Protein AF-A0A845R497-F1 (afdb_monomer)

Radius of gyration: 20.35 Å; Cα contacts (8 Å, |Δi|>4): 128; chains: 1; bounding box: 43×46×55 Å

Nearest PDB structures (foldseek):
  6ch3-assembly1_A  TM=3.093E-01  e=3.309E+00  Salmonella enterica subsp. enterica serovar Typhimurium str. LT2
  3myd-assembly1_A  TM=3.177E-01  e=3.105E+00  Helicobacter pylori
  1n3t-assembly1_L  TM=3.217E-01  e=7.104E+00  Escherichia coli

Structure (mmCIF, N/CA/C/O backbone):
data_AF-A0A845R497-F1
#
_entry.id   AF-A0A845R497-F1
#
loop_
_atom_site.group_PDB
_atom_site.id
_atom_site.type_symbol
_atom_site.label_atom_id
_atom_site.label_alt_id
_atom_site.label_comp_id
_atom_site.label_asym_id
_atom_site.label_entity_id
_atom_site.label_seq_id
_atom_site.pdbx_PDB_ins_code
_atom_site.Cartn_x
_atom_site.Cartn_y
_atom_site.Cartn_z
_atom_site.occupancy
_atom_site.B_iso_or_equiv
_atom_site.auth_seq_id
_atom_site.auth_comp_id
_atom_site.auth_asym_id
_atom_site.auth_atom_id
_atom_site.pdbx_PDB_model_num
ATOM 1 N N . MET A 1 1 ? -3.148 5.591 -11.019 1.00 68.44 1 MET A N 1
ATOM 2 C CA . MET A 1 1 ? -1.847 5.964 -11.612 1.00 68.44 1 MET A CA 1
ATOM 3 C C . MET A 1 1 ? -0.759 5.597 -10.622 1.00 68.44 1 MET A C 1
ATOM 5 O O . MET A 1 1 ? -0.835 5.991 -9.462 1.00 68.44 1 MET A O 1
ATOM 9 N N . PHE A 1 2 ? 0.192 4.797 -11.079 1.00 81.44 2 PHE A N 1
ATOM 10 C CA . PHE A 1 2 ? 1.301 4.230 -10.329 1.00 81.44 2 PHE A CA 1
ATOM 11 C C . PHE A 1 2 ? 2.575 5.001 -10.678 1.00 81.44 2 PHE A C 1
ATOM 13 O O . PHE A 1 2 ? 2.890 5.220 -11.844 1.00 81.44 2 PHE A O 1
ATOM 20 N N . LYS A 1 3 ? 3.297 5.431 -9.658 1.00 85.19 3 LYS A N 1
ATOM 21 C CA . LYS A 1 3 ? 4.618 6.046 -9.689 1.00 85.19 3 LYS A CA 1
ATOM 22 C C . LYS A 1 3 ? 5.659 4.956 -9.449 1.00 85.19 3 LYS A C 1
ATOM 24 O O . LYS A 1 3 ? 5.709 4.333 -8.401 1.00 85.19 3 LYS A O 1
ATOM 29 N N . ILE A 1 4 ? 6.520 4.740 -10.421 1.00 86.25 4 ILE A N 1
ATOM 30 C CA . ILE A 1 4 ? 7.59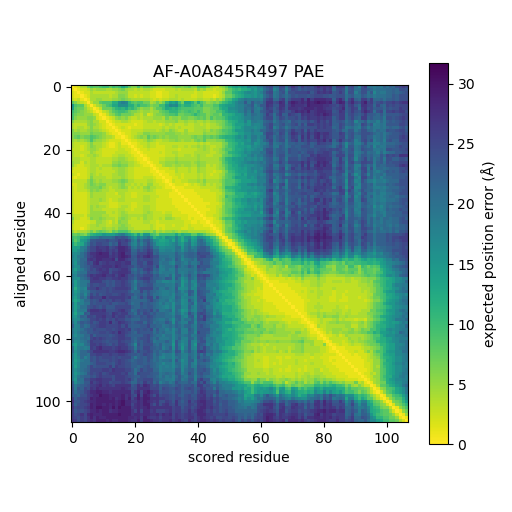3 3.758 -10.369 1.00 86.25 4 ILE A CA 1
ATOM 31 C C . ILE A 1 4 ? 8.892 4.497 -10.077 1.00 86.25 4 ILE A C 1
ATOM 33 O O . ILE A 1 4 ? 9.242 5.460 -10.752 1.00 86.25 4 ILE A O 1
ATOM 37 N N . MET A 1 5 ? 9.617 4.058 -9.068 1.00 80.00 5 MET A N 1
ATOM 38 C CA . MET A 1 5 ? 10.901 4.588 -8.633 1.00 80.00 5 MET A CA 1
ATOM 39 C C . MET A 1 5 ? 11.887 3.424 -8.580 1.00 80.00 5 MET A C 1
ATOM 41 O O . MET A 1 5 ? 11.494 2.292 -8.313 1.00 80.00 5 MET A O 1
ATOM 45 N N . GLY A 1 6 ? 13.173 3.636 -8.843 1.00 68.31 6 GLY A N 1
ATOM 46 C CA . GLY A 1 6 ? 14.112 2.524 -8.705 1.00 68.31 6 GLY A CA 1
ATOM 47 C C . GLY A 1 6 ? 15.487 2.729 -9.313 1.00 68.31 6 GLY A C 1
ATOM 48 O O . GLY A 1 6 ? 15.955 3.849 -9.495 1.00 68.31 6 GLY A O 1
ATOM 49 N N . LYS A 1 7 ? 16.121 1.587 -9.610 1.00 64.75 7 LYS A N 1
ATOM 50 C CA . LYS A 1 7 ? 17.554 1.398 -9.899 1.00 64.75 7 LYS A CA 1
ATOM 51 C C . LYS A 1 7 ? 18.098 2.207 -11.084 1.00 64.75 7 LYS A C 1
ATOM 53 O O . LYS A 1 7 ? 19.308 2.391 -11.183 1.00 64.75 7 LYS A O 1
ATOM 58 N N . GLN A 1 8 ? 17.234 2.688 -11.978 1.00 68.25 8 GLN A N 1
ATOM 59 C CA . GLN A 1 8 ? 17.629 3.380 -13.202 1.00 68.25 8 GLN A CA 1
ATOM 60 C C . GLN A 1 8 ? 17.198 4.851 -13.188 1.00 68.25 8 GLN A C 1
ATOM 62 O O . GLN A 1 8 ? 16.036 5.171 -12.965 1.00 68.25 8 GLN A O 1
ATOM 67 N N . ARG A 1 9 ? 18.151 5.749 -13.470 1.00 65.62 9 ARG A N 1
ATOM 68 C CA . ARG A 1 9 ? 17.968 7.212 -13.439 1.00 65.62 9 ARG A CA 1
ATOM 69 C C . ARG A 1 9 ? 17.273 7.778 -14.688 1.00 65.62 9 ARG A C 1
ATOM 71 O O . ARG A 1 9 ? 16.552 8.764 -14.582 1.00 65.62 9 ARG A O 1
ATOM 78 N N . PHE A 1 10 ? 17.460 7.159 -15.853 1.00 71.12 10 PHE A N 1
ATOM 79 C CA . PHE A 1 10 ? 16.860 7.573 -17.128 1.00 71.12 10 PHE A CA 1
ATOM 80 C C . PHE A 1 10 ? 16.640 6.351 -18.027 1.00 71.12 10 PHE A C 1
ATOM 82 O O . PHE A 1 10 ? 17.462 5.439 -18.012 1.00 71.12 10 PHE A O 1
ATOM 89 N N . GLY A 1 11 ? 15.556 6.326 -18.807 1.00 80.81 11 GLY A N 1
ATOM 90 C CA . GLY A 1 11 ? 15.291 5.291 -19.819 1.00 80.81 11 GLY A CA 1
ATOM 91 C C . GLY A 1 11 ? 13.868 4.737 -19.764 1.00 80.81 11 GLY A C 1
ATOM 92 O O . GLY A 1 11 ? 13.104 5.075 -18.867 1.00 80.81 11 GLY A O 1
ATOM 93 N N . ALA A 1 12 ? 13.508 3.877 -20.714 1.00 84.50 12 ALA A N 1
ATOM 94 C CA . ALA A 1 12 ? 12.172 3.291 -20.806 1.00 84.50 12 ALA A CA 1
ATOM 95 C C . ALA A 1 12 ? 12.203 1.773 -20.596 1.00 84.50 12 ALA A C 1
ATOM 97 O O . ALA A 1 12 ? 13.152 1.103 -21.002 1.00 84.50 12 ALA A O 1
ATOM 98 N N . VAL A 1 13 ? 11.158 1.239 -19.964 1.00 85.00 13 VAL A N 1
ATOM 99 C CA . VAL A 1 13 ? 10.930 -0.201 -19.819 1.00 85.00 13 VAL A CA 1
ATOM 100 C C . VAL A 1 13 ? 9.873 -0.624 -20.818 1.00 85.00 13 VAL A C 1
ATOM 102 O O . VAL A 1 13 ? 8.835 0.028 -20.960 1.00 85.00 13 VAL A O 1
ATOM 105 N N . TYR A 1 14 ? 10.148 -1.735 -21.492 1.00 86.12 14 TYR A N 1
ATOM 106 C CA . TYR A 1 14 ? 9.274 -2.315 -22.494 1.00 86.12 14 TYR A CA 1
ATOM 107 C C . TYR A 1 14 ? 8.817 -3.700 -22.057 1.00 86.12 14 TYR A C 1
ATOM 109 O O . TYR A 1 14 ? 9.595 -4.474 -21.500 1.00 86.12 14 TYR A O 1
ATOM 117 N N . ARG A 1 15 ? 7.562 -4.022 -22.362 1.00 81.81 15 ARG A N 1
ATOM 118 C CA . ARG A 1 15 ? 6.983 -5.353 -22.188 1.00 81.81 15 ARG A CA 1
ATOM 119 C C . ARG A 1 15 ? 6.185 -5.696 -23.437 1.00 81.81 15 ARG A C 1
ATOM 121 O O . ARG A 1 15 ? 5.374 -4.896 -23.893 1.00 81.81 15 ARG A O 1
ATOM 128 N N . GLY A 1 16 ? 6.481 -6.846 -24.045 1.00 79.75 16 GLY A N 1
ATOM 129 C CA . GLY A 1 16 ? 5.834 -7.270 -25.294 1.00 79.75 16 GLY A CA 1
ATOM 130 C C . GLY A 1 16 ? 5.971 -6.266 -26.449 1.00 79.75 16 GLY A C 1
ATOM 1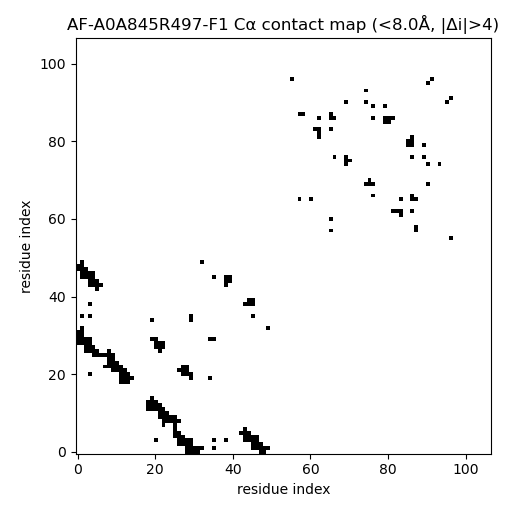31 O O . GLY A 1 16 ? 5.058 -6.137 -27.254 1.00 79.75 16 GLY A O 1
ATOM 132 N N . GLY A 1 17 ? 7.065 -5.497 -26.502 1.00 84.44 17 GLY A N 1
ATOM 133 C CA . GLY A 1 17 ? 7.292 -4.467 -27.528 1.00 84.44 17 GLY A CA 1
ATOM 134 C C . GLY A 1 17 ? 6.604 -3.118 -27.274 1.00 84.44 17 GLY A C 1
ATOM 135 O O . GLY A 1 17 ? 6.867 -2.163 -28.001 1.00 84.44 17 GLY A O 1
ATOM 136 N N . LYS A 1 18 ? 5.784 -2.987 -26.223 1.00 84.19 18 LYS A N 1
ATOM 137 C CA . LYS A 1 18 ? 5.157 -1.718 -25.822 1.00 84.19 18 LYS A CA 1
ATOM 138 C C . LYS A 1 18 ? 5.948 -1.057 -24.695 1.00 84.19 18 LYS A C 1
ATOM 140 O O . LYS A 1 18 ? 6.376 -1.730 -23.760 1.00 84.19 18 LYS A O 1
ATOM 145 N N . CYS A 1 19 ? 6.132 0.263 -24.775 1.00 85.69 19 CYS A N 1
ATOM 146 C CA . CYS A 1 19 ? 6.682 1.053 -23.673 1.00 85.69 19 CYS A CA 1
ATOM 147 C C . CYS A 1 19 ? 5.657 1.097 -22.537 1.00 85.69 19 CYS A C 1
ATOM 149 O O . CYS A 1 19 ? 4.561 1.626 -22.727 1.00 85.69 19 CYS A O 1
ATOM 151 N N . ILE A 1 20 ? 6.010 0.527 -21.387 1.00 86.31 20 ILE A N 1
ATOM 152 C CA . ILE A 1 20 ? 5.125 0.461 -20.218 1.00 86.31 20 ILE A CA 1
ATOM 153 C C . ILE A 1 20 ? 5.404 1.588 -19.228 1.00 86.31 20 ILE A C 1
ATOM 155 O O . ILE A 1 20 ? 4.482 2.091 -18.596 1.00 86.31 20 ILE A O 1
ATOM 159 N N . VAL A 1 21 ? 6.668 2.011 -19.109 1.00 85.56 21 VAL A N 1
ATOM 160 C CA . VAL A 1 21 ? 7.101 3.084 -18.206 1.00 85.56 21 VAL A CA 1
ATOM 161 C C . VAL A 1 21 ? 8.292 3.813 -18.793 1.00 85.56 21 VAL A C 1
ATOM 163 O O . VAL A 1 21 ? 9.252 3.193 -19.243 1.00 85.56 21 VAL A O 1
ATOM 166 N N . ASN A 1 22 ? 8.262 5.141 -18.719 1.00 86.25 22 ASN A N 1
ATOM 167 C CA . ASN A 1 22 ? 9.396 5.988 -19.059 1.00 86.25 22 ASN A CA 1
ATOM 168 C C . ASN A 1 22 ? 9.911 6.703 -17.805 1.00 86.25 22 ASN A C 1
ATOM 170 O O . ASN A 1 22 ? 9.171 7.463 -17.180 1.00 86.25 22 ASN A O 1
ATOM 174 N N . PHE A 1 23 ? 11.169 6.460 -17.441 1.00 86.50 23 PHE A N 1
ATOM 175 C CA . PHE A 1 23 ? 11.828 7.072 -16.295 1.00 86.50 23 PHE A CA 1
ATOM 176 C C . PHE A 1 23 ? 12.439 8.424 -16.662 1.00 86.50 23 PHE A C 1
ATOM 178 O O . PHE A 1 23 ? 13.326 8.527 -17.515 1.00 86.50 23 PHE A O 1
ATOM 185 N N . ARG A 1 24 ? 12.025 9.457 -15.930 1.00 79.19 24 ARG A N 1
ATOM 186 C CA . ARG A 1 24 ? 12.611 10.799 -15.931 1.00 79.19 24 ARG A CA 1
ATOM 187 C C . ARG A 1 24 ? 13.121 11.107 -14.525 1.00 79.19 24 ARG A C 1
ATOM 189 O O . ARG A 1 24 ? 12.342 11.107 -13.578 1.00 79.19 24 ARG A O 1
ATOM 196 N N . ASN A 1 25 ? 14.425 11.357 -14.377 1.00 81.69 25 ASN A N 1
ATOM 197 C CA . ASN A 1 25 ? 15.071 11.600 -13.076 1.00 81.69 25 ASN A CA 1
ATOM 198 C C . ASN A 1 25 ? 14.829 10.482 -12.039 1.00 81.69 25 ASN A C 1
ATOM 200 O O . ASN A 1 25 ? 14.636 10.746 -10.856 1.00 81.69 25 ASN A O 1
ATOM 204 N N . GLY A 1 26 ? 14.829 9.224 -12.478 1.00 80.25 26 GLY A N 1
ATOM 205 C CA . GLY A 1 26 ? 14.621 8.056 -11.618 1.00 80.25 26 GLY A CA 1
ATOM 206 C C . GLY A 1 26 ? 13.164 7.791 -11.241 1.00 80.25 26 GLY A C 1
ATOM 207 O O . GLY A 1 26 ? 12.906 6.899 -10.435 1.00 80.25 26 GLY A O 1
ATOM 208 N N . VAL A 1 27 ? 12.218 8.536 -11.823 1.00 82.12 27 VAL A N 1
ATOM 209 C CA . VAL A 1 27 ? 10.780 8.374 -11.590 1.00 82.12 27 VAL A CA 1
ATOM 210 C C . VAL A 1 27 ? 10.066 8.155 -12.917 1.00 82.12 27 VAL A C 1
ATOM 212 O O . VAL A 1 27 ? 10.201 8.942 -13.851 1.00 82.12 27 VAL A O 1
ATOM 215 N N . GLY A 1 28 ? 9.308 7.073 -13.008 1.00 84.75 28 GLY A N 1
ATOM 216 C CA . GLY A 1 28 ? 8.412 6.772 -14.112 1.00 84.75 28 GLY A CA 1
ATOM 217 C C . GLY A 1 28 ? 6.974 6.673 -13.628 1.00 84.75 28 GLY A C 1
ATOM 218 O O . GLY A 1 28 ? 6.721 6.579 -12.430 1.00 84.75 28 GLY A O 1
ATOM 219 N N . TYR A 1 29 ? 6.023 6.706 -14.552 1.00 84.19 29 TYR A N 1
ATOM 220 C CA . TYR A 1 29 ? 4.608 6.562 -14.226 1.00 84.19 29 TYR A CA 1
ATOM 221 C C . TYR A 1 29 ? 3.947 5.581 -15.188 1.00 84.19 29 TYR A C 1
ATOM 223 O O . TYR A 1 29 ? 4.288 5.564 -16.369 1.00 84.19 29 TYR A O 1
ATOM 231 N N . THR A 1 30 ? 3.007 4.790 -14.677 1.00 83.00 30 THR A N 1
ATOM 232 C CA . THR A 1 30 ? 2.108 3.940 -15.467 1.00 83.00 30 THR A CA 1
ATOM 233 C C . THR A 1 30 ? 0.687 4.039 -14.928 1.00 83.00 30 THR A C 1
ATOM 235 O O . THR A 1 30 ? 0.458 4.246 -13.738 1.00 83.00 30 THR A O 1
ATOM 238 N N . ASP A 1 31 ? -0.293 3.928 -15.806 1.00 80.00 31 ASP A N 1
ATOM 239 C CA . ASP A 1 31 ? -1.712 3.801 -15.479 1.00 80.00 31 ASP A CA 1
ATOM 240 C C . ASP A 1 31 ? -2.164 2.335 -15.355 1.00 80.00 31 ASP A C 1
ATOM 242 O O . ASP A 1 31 ? -3.205 2.085 -14.749 1.00 80.00 31 ASP A O 1
ATOM 246 N N . ASN A 1 32 ? -1.358 1.371 -15.818 1.00 81.00 32 ASN A N 1
ATOM 247 C CA . ASN A 1 32 ? -1.699 -0.052 -15.820 1.00 81.00 32 ASN A CA 1
ATOM 248 C C . ASN A 1 32 ? -1.198 -0.770 -14.558 1.00 81.00 32 ASN A C 1
ATOM 250 O O . ASN A 1 32 ? -0.000 -0.796 -14.272 1.00 81.00 32 ASN A O 1
ATOM 254 N N . ALA A 1 33 ? -2.124 -1.396 -13.824 1.00 79.62 33 ALA A N 1
ATOM 255 C CA . ALA A 1 33 ? -1.826 -2.141 -12.596 1.00 79.62 33 ALA A CA 1
ATOM 256 C C . ALA A 1 33 ? -0.951 -3.379 -12.850 1.00 79.62 33 ALA A C 1
ATOM 258 O O . ALA A 1 33 ? -0.037 -3.655 -12.079 1.00 79.62 33 ALA A O 1
ATOM 259 N N . ASP A 1 34 ? -1.180 -4.073 -13.965 1.00 83.44 34 ASP A N 1
ATOM 260 C CA . ASP A 1 34 ? -0.399 -5.248 -14.371 1.00 83.44 34 ASP A CA 1
ATOM 261 C C . ASP A 1 34 ? 1.072 -4.883 -14.665 1.00 83.44 34 ASP A C 1
ATOM 263 O O . ASP A 1 34 ? 2.002 -5.570 -14.239 1.00 83.44 34 ASP A O 1
ATOM 267 N N . ASP A 1 35 ? 1.309 -3.733 -15.305 1.00 84.75 35 ASP A N 1
ATOM 268 C CA . ASP A 1 35 ? 2.663 -3.224 -15.552 1.00 84.75 35 ASP A CA 1
ATOM 269 C C . ASP A 1 35 ? 3.353 -2.773 -14.259 1.00 84.75 35 ASP A C 1
ATOM 271 O O . ASP A 1 35 ? 4.550 -3.003 -14.072 1.00 84.75 35 ASP A O 1
ATOM 275 N N . ALA A 1 36 ? 2.602 -2.162 -13.341 1.00 83.12 36 ALA A N 1
ATOM 276 C CA . ALA A 1 36 ? 3.082 -1.823 -12.008 1.00 83.12 36 ALA A CA 1
ATOM 277 C C . ALA A 1 36 ? 3.506 -3.076 -11.216 1.00 83.12 36 ALA A C 1
ATOM 279 O O . ALA A 1 36 ? 4.587 -3.095 -10.625 1.00 83.12 36 ALA A O 1
ATOM 280 N N . GLU A 1 37 ? 2.712 -4.147 -11.241 1.00 83.19 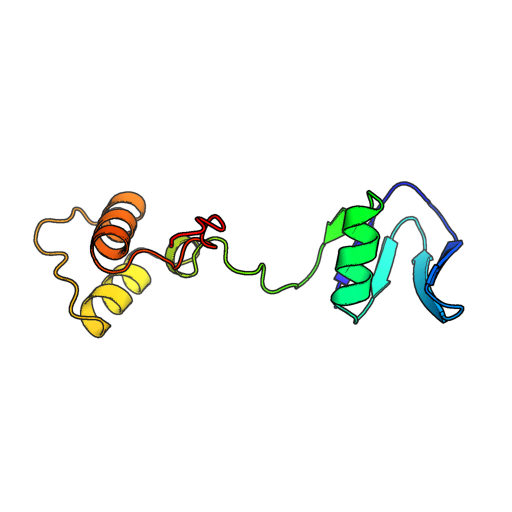37 GLU A N 1
ATOM 281 C CA . GLU A 1 37 ? 3.054 -5.413 -10.587 1.00 83.19 37 GLU A CA 1
ATOM 282 C C . GLU A 1 37 ? 4.285 -6.079 -11.211 1.00 83.19 37 GLU A C 1
ATOM 284 O O . GLU A 1 37 ? 5.173 -6.548 -10.493 1.00 83.19 37 GLU A O 1
ATOM 289 N N . TYR A 1 38 ? 4.375 -6.076 -12.543 1.00 85.31 38 TYR A N 1
ATOM 290 C CA . TYR A 1 38 ? 5.546 -6.561 -13.268 1.00 85.31 38 TYR A CA 1
ATOM 291 C C . TYR A 1 38 ? 6.817 -5.823 -12.827 1.00 85.31 38 TYR A C 1
ATOM 293 O O . TYR A 1 38 ? 7.818 -6.450 -12.482 1.00 85.31 38 TYR A O 1
ATOM 301 N N . LEU A 1 39 ? 6.768 -4.491 -12.761 1.00 85.50 39 LEU A N 1
ATOM 302 C CA . LEU A 1 39 ? 7.899 -3.669 -12.328 1.00 85.50 39 LEU A CA 1
ATOM 303 C C . LEU A 1 39 ? 8.261 -3.920 -10.861 1.00 85.50 39 LEU A C 1
ATOM 305 O O . LEU A 1 39 ? 9.444 -4.016 -10.534 1.00 85.50 39 LEU A O 1
ATOM 309 N N . LYS A 1 40 ? 7.268 -4.121 -9.991 1.00 83.69 40 LYS A N 1
ATOM 310 C CA . LYS A 1 40 ? 7.497 -4.532 -8.601 1.00 83.69 40 LYS A CA 1
ATOM 311 C C . LYS A 1 40 ? 8.241 -5.872 -8.523 1.00 83.69 40 LYS A C 1
ATOM 313 O O . LYS A 1 40 ? 9.234 -5.969 -7.807 1.00 83.69 40 LYS A O 1
ATOM 318 N N . LYS A 1 41 ? 7.824 -6.880 -9.304 1.00 83.31 41 LYS A N 1
ATOM 319 C CA . LYS A 1 41 ? 8.495 -8.197 -9.394 1.00 83.31 41 LYS A CA 1
ATOM 320 C C . LYS A 1 41 ? 9.919 -8.097 -9.954 1.00 83.31 41 LYS A C 1
ATOM 322 O O . LYS A 1 41 ? 10.783 -8.872 -9.565 1.00 83.31 41 LYS A O 1
ATOM 327 N N . GLN A 1 42 ? 10.180 -7.124 -10.825 1.00 82.06 42 GLN A N 1
ATOM 328 C CA . GLN A 1 42 ? 11.519 -6.826 -11.353 1.00 82.06 42 GLN A CA 1
ATOM 329 C C . GLN A 1 42 ? 12.421 -6.060 -10.360 1.00 82.06 42 GLN A C 1
ATOM 331 O O . GLN A 1 42 ? 13.586 -5.806 -10.665 1.00 82.06 42 GLN A O 1
ATOM 336 N N . GLY A 1 43 ? 11.916 -5.696 -9.176 1.00 80.19 43 GLY A N 1
ATOM 337 C CA . GLY A 1 43 ? 12.681 -5.002 -8.135 1.00 80.19 43 GLY A CA 1
ATOM 338 C C . GLY A 1 43 ? 12.618 -3.474 -8.203 1.00 80.19 43 GLY A C 1
ATOM 339 O O . GLY A 1 43 ? 13.459 -2.803 -7.604 1.00 80.19 43 GLY A O 1
ATOM 340 N N . TYR A 1 44 ? 11.649 -2.904 -8.925 1.00 84.94 44 TYR A N 1
ATOM 341 C CA . TYR A 1 44 ? 11.351 -1.473 -8.860 1.00 84.94 44 TYR A CA 1
ATOM 342 C C . TYR A 1 44 ? 10.406 -1.166 -7.693 1.00 84.94 44 TYR A C 1
ATOM 344 O O . TYR A 1 44 ? 9.508 -1.939 -7.362 1.00 84.94 44 TYR A O 1
ATOM 352 N N . THR A 1 45 ? 10.577 0.004 -7.090 1.00 82.69 45 THR A N 1
ATOM 353 C CA . THR A 1 45 ? 9.668 0.543 -6.080 1.00 82.69 45 THR A CA 1
ATOM 354 C C . THR A 1 45 ? 8.446 1.123 -6.776 1.00 82.69 45 THR A C 1
ATOM 356 O O . THR A 1 45 ? 8.571 2.001 -7.622 1.00 82.69 45 THR A O 1
ATOM 359 N N . VAL A 1 46 ? 7.252 0.669 -6.416 1.00 84.69 46 VAL A N 1
ATOM 360 C CA . VAL A 1 46 ? 6.000 1.196 -6.968 1.00 84.69 46 VAL A CA 1
ATOM 361 C C . VAL A 1 46 ? 5.227 1.907 -5.868 1.00 84.69 46 VAL A C 1
ATOM 363 O O . VAL A 1 46 ? 4.739 1.274 -4.940 1.00 84.69 46 VAL A O 1
ATOM 366 N N . GLU A 1 47 ? 5.139 3.227 -5.973 1.00 72.19 47 GLU A N 1
ATOM 367 C CA . GLU A 1 47 ? 4.315 4.102 -5.145 1.00 72.19 47 GLU A CA 1
ATOM 368 C C . GLU A 1 47 ? 3.074 4.547 -5.925 1.00 72.19 47 GLU A C 1
ATOM 370 O O . GLU A 1 47 ? 3.119 4.690 -7.133 1.00 72.19 47 GLU A O 1
ATOM 375 N N . GLY A 1 48 ? 1.946 4.827 -5.285 1.00 61.69 48 GLY A N 1
ATOM 376 C CA . GLY A 1 48 ? 0.729 5.256 -5.987 1.00 61.69 48 GLY A CA 1
ATOM 377 C C . GLY A 1 48 ? -0.308 4.147 -6.124 1.00 61.69 48 GLY A C 1
ATOM 378 O O . GLY A 1 48 ? -0.010 2.960 -6.021 1.00 61.69 48 GLY A O 1
ATOM 379 N N . LYS A 1 49 ? -1.565 4.579 -6.257 1.00 48.62 49 LYS A N 1
ATOM 380 C CA . LYS A 1 49 ? -2.753 3.804 -5.895 1.00 48.62 49 LYS A CA 1
ATOM 381 C C . LYS A 1 49 ? -2.944 2.574 -6.792 1.00 48.62 49 LYS A C 1
ATOM 383 O O . LYS A 1 49 ? -3.689 2.632 -7.766 1.00 48.62 49 LYS A O 1
ATOM 388 N N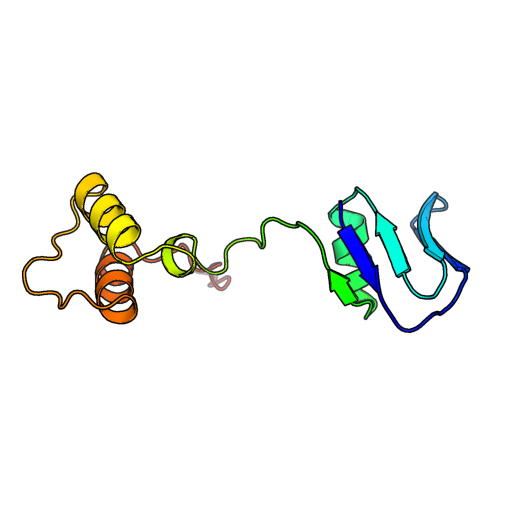 . ALA A 1 50 ? -2.357 1.452 -6.391 1.00 44.97 50 ALA A N 1
ATOM 389 C CA . ALA A 1 50 ? -3.201 0.301 -6.123 1.00 44.97 50 ALA A CA 1
ATOM 390 C C . ALA A 1 50 ? -4.085 0.737 -4.941 1.00 44.97 50 ALA A C 1
ATOM 392 O O . ALA A 1 50 ? -3.529 1.255 -3.966 1.00 44.97 50 ALA A O 1
ATOM 393 N N . PRO A 1 51 ? -5.422 0.575 -4.937 1.00 43.75 51 PRO A N 1
ATOM 394 C CA . PRO A 1 51 ? -5.986 0.130 -3.673 1.00 43.75 51 PRO A CA 1
ATOM 395 C C . PRO A 1 51 ? -5.132 -1.090 -3.344 1.00 43.75 51 PRO A C 1
ATOM 397 O O . PRO A 1 51 ? -5.077 -2.026 -4.141 1.00 43.75 51 PRO A O 1
ATOM 400 N N . ALA A 1 52 ? -4.286 -0.980 -2.321 1.00 43.12 52 ALA A N 1
ATOM 401 C CA . ALA A 1 52 ? -3.628 -2.159 -1.812 1.00 43.12 52 ALA A CA 1
ATOM 402 C C . ALA A 1 52 ? -4.757 -3.177 -1.674 1.00 43.12 52 ALA A C 1
ATOM 404 O O . ALA A 1 52 ? -5.731 -2.875 -0.986 1.00 43.12 52 ALA A O 1
ATOM 405 N N . ALA A 1 53 ? -4.690 -4.275 -2.433 1.00 48.78 53 ALA A N 1
ATOM 406 C CA . ALA A 1 53 ? -5.505 -5.426 -2.112 1.00 48.78 53 ALA A CA 1
ATOM 407 C C . ALA A 1 53 ? -5.275 -5.645 -0.613 1.00 48.78 53 ALA A C 1
ATOM 409 O O . ALA A 1 53 ? -4.134 -5.652 -0.141 1.00 48.78 53 ALA A O 1
ATOM 410 N N . ASP A 1 54 ? -6.382 -5.557 0.097 1.00 49.78 54 ASP A N 1
ATOM 411 C CA . ASP A 1 54 ? -6.556 -5.040 1.439 1.00 49.78 54 ASP A CA 1
ATOM 412 C C . ASP A 1 54 ? -5.487 -5.471 2.455 1.00 49.78 54 ASP A C 1
ATOM 414 O O . ASP A 1 54 ? -5.418 -6.645 2.816 1.00 49.78 54 ASP A O 1
ATOM 418 N N . PRO A 1 55 ? -4.736 -4.544 3.081 1.00 54.53 55 PRO A N 1
ATOM 419 C CA . PRO A 1 55 ? -4.305 -4.752 4.447 1.00 54.53 55 PRO A CA 1
ATOM 420 C C . PRO A 1 55 ? -5.479 -4.351 5.345 1.00 54.53 55 PRO A C 1
ATOM 422 O O . PRO A 1 55 ? -5.423 -3.320 5.999 1.00 54.53 55 PRO A O 1
ATOM 425 N N . ASP A 1 56 ? -6.544 -5.155 5.325 1.00 58.28 56 ASP A N 1
ATOM 426 C CA . ASP A 1 56 ? -7.706 -5.071 6.212 1.00 58.28 56 ASP A CA 1
ATOM 427 C C . ASP A 1 56 ? -8.455 -3.713 6.159 1.00 58.28 56 ASP A C 1
ATOM 429 O O . ASP A 1 56 ? -7.997 -2.720 6.732 1.00 58.28 56 ASP A O 1
ATOM 433 N N . PRO A 1 57 ? -9.642 -3.630 5.524 1.00 62.31 57 PRO A N 1
ATOM 434 C CA . PRO A 1 57 ? -10.388 -2.370 5.399 1.00 62.31 57 PRO A CA 1
ATOM 435 C C . PRO A 1 57 ? -10.693 -1.744 6.771 1.00 62.31 57 PRO A C 1
ATOM 437 O O . PRO A 1 57 ? -10.761 -0.523 6.912 1.00 62.31 57 PRO A O 1
ATOM 440 N N . LEU A 1 58 ? -10.763 -2.585 7.804 1.00 66.44 58 LEU A N 1
ATOM 441 C CA . LEU A 1 58 ? -10.943 -2.221 9.203 1.00 66.44 58 LEU A CA 1
ATOM 442 C C . LEU A 1 58 ? -9.665 -1.622 9.833 1.00 66.44 58 LEU A C 1
ATOM 444 O O . LEU A 1 58 ? -9.743 -0.721 10.668 1.00 66.44 58 LEU A O 1
ATOM 448 N N . ALA A 1 59 ? -8.460 -2.026 9.420 1.00 66.62 59 ALA A N 1
ATOM 449 C CA . ALA A 1 59 ? -7.205 -1.512 9.980 1.00 66.62 59 ALA A CA 1
ATOM 450 C C . ALA A 1 59 ? -6.941 -0.042 9.625 1.00 66.62 59 ALA A C 1
ATOM 452 O O . ALA A 1 59 ? -6.266 0.664 10.385 1.00 66.62 59 ALA A O 1
ATOM 453 N N . GLY A 1 60 ? -7.510 0.449 8.523 1.00 67.06 60 GLY A N 1
ATOM 454 C CA . GLY A 1 60 ? -7.491 1.867 8.154 1.00 67.06 60 GLY A CA 1
ATOM 455 C C . GLY A 1 60 ? -8.474 2.731 8.952 1.00 67.06 60 GLY A C 1
ATOM 456 O O . GLY A 1 60 ? -8.212 3.915 9.157 1.00 67.06 60 GLY A O 1
ATOM 457 N N . MET A 1 61 ? -9.557 2.139 9.460 1.00 73.44 61 MET A N 1
ATOM 458 C CA . MET A 1 61 ? -10.669 2.857 10.087 1.00 73.44 61 MET A CA 1
ATOM 459 C C . MET A 1 61 ? -10.327 3.427 11.472 1.00 73.44 61 MET A C 1
ATOM 461 O O . MET A 1 61 ? -9.432 2.959 12.191 1.00 73.44 61 MET A O 1
ATOM 465 N N . THR A 1 62 ? -11.046 4.480 11.856 1.00 80.69 62 THR A N 1
ATOM 466 C CA . THR A 1 62 ? -11.034 5.030 13.219 1.00 80.69 62 THR A CA 1
ATOM 467 C C . THR A 1 62 ? -11.905 4.194 14.167 1.00 80.69 62 THR A C 1
ATOM 469 O O . THR A 1 62 ? -12.762 3.436 13.725 1.00 80.69 62 THR A O 1
ATOM 472 N N . ASN A 1 63 ? -11.746 4.338 15.492 1.00 83.50 63 ASN A N 1
ATOM 473 C CA . ASN A 1 63 ? -12.554 3.579 16.467 1.00 83.50 63 ASN A CA 1
ATOM 474 C C . ASN A 1 63 ? -14.065 3.747 16.235 1.00 83.50 63 ASN A C 1
ATOM 476 O O . ASN A 1 63 ? -14.815 2.791 16.383 1.00 83.50 63 ASN A O 1
ATOM 480 N N . LYS A 1 64 ? -14.506 4.956 15.860 1.00 82.75 64 LYS A N 1
ATOM 481 C CA . LYS A 1 64 ? -15.915 5.243 15.556 1.00 82.75 64 LYS A CA 1
ATOM 482 C C . LYS A 1 64 ? -16.409 4.469 14.340 1.00 82.75 64 LYS A C 1
ATOM 484 O O . LYS A 1 64 ? -17.505 3.931 14.384 1.00 82.75 64 LYS A O 1
ATOM 489 N N . GLU A 1 65 ? -15.608 4.427 13.282 1.00 82.94 65 GLU A N 1
ATOM 490 C CA . GLU A 1 65 ? -15.943 3.691 12.061 1.00 82.94 65 GLU A CA 1
ATOM 491 C C . GLU A 1 65 ? -15.967 2.184 12.310 1.00 82.94 65 GLU A C 1
ATOM 493 O O . GLU A 1 65 ? -16.887 1.517 11.858 1.00 82.94 65 GLU A O 1
ATOM 498 N N . LEU A 1 66 ? -15.038 1.667 13.117 1.00 83.56 66 LEU A N 1
ATOM 499 C CA . LEU A 1 66 ? -15.051 0.268 13.539 1.00 83.56 66 LEU A CA 1
ATOM 500 C C . LEU A 1 66 ? -16.303 -0.083 14.359 1.00 83.56 66 LEU A C 1
ATOM 502 O O . LEU A 1 66 ? -16.904 -1.128 14.141 1.00 83.56 66 LEU A O 1
ATOM 506 N N . ILE A 1 67 ? -16.723 0.786 15.287 1.00 84.12 67 ILE A N 1
ATOM 507 C CA . ILE A 1 67 ? -17.953 0.573 16.067 1.00 84.12 67 ILE A CA 1
ATOM 508 C C . ILE A 1 67 ? -19.185 0.615 15.160 1.00 84.12 67 ILE A C 1
ATOM 510 O O . ILE A 1 67 ? -20.051 -0.241 15.287 1.00 84.12 67 ILE A O 1
ATOM 514 N N . ALA A 1 68 ? -19.255 1.581 14.241 1.00 85.31 68 ALA A N 1
ATOM 515 C CA . ALA A 1 68 ? -20.361 1.683 13.293 1.00 85.31 68 ALA A CA 1
ATOM 516 C C . ALA A 1 68 ? -20.440 0.447 12.384 1.00 85.31 68 ALA A C 1
ATOM 518 O O . ALA A 1 68 ? -21.526 -0.088 12.194 1.00 85.31 68 ALA A O 1
ATOM 519 N N . TYR A 1 69 ? -19.294 -0.037 11.895 1.00 83.12 69 TYR A N 1
ATOM 520 C CA . TYR A 1 69 ? -19.201 -1.272 11.118 1.00 83.12 69 TYR A CA 1
ATOM 521 C C . TYR A 1 69 ? -19.724 -2.471 11.911 1.00 83.12 69 TYR A C 1
ATOM 523 O O . TYR A 1 69 ? -20.585 -3.201 11.437 1.00 83.12 69 TYR A O 1
ATOM 531 N N . ALA A 1 70 ? -19.262 -2.632 13.153 1.00 84.62 70 ALA A N 1
ATOM 532 C CA . ALA A 1 70 ? -19.727 -3.701 14.024 1.00 84.62 70 ALA A CA 1
ATOM 533 C C . ALA A 1 70 ? -21.242 -3.635 14.267 1.00 84.62 70 ALA A C 1
ATOM 535 O O . ALA A 1 70 ? -21.915 -4.652 14.191 1.00 84.62 70 ALA A O 1
ATOM 536 N N . GLN A 1 71 ? -21.795 -2.445 14.512 1.00 85.00 71 GLN A N 1
ATOM 537 C CA . GLN A 1 71 ? -23.234 -2.268 14.721 1.00 85.00 71 GLN A CA 1
ATOM 538 C C . GLN A 1 71 ? -24.059 -2.592 13.472 1.00 85.00 71 GLN A C 1
ATOM 540 O O . GLN A 1 71 ? -25.103 -3.228 13.595 1.00 85.00 71 GLN A O 1
ATOM 545 N N . ASP A 1 72 ? -23.595 -2.173 12.293 1.00 83.94 72 ASP A N 1
ATOM 546 C CA . ASP A 1 72 ? -24.245 -2.454 11.008 1.00 83.94 72 ASP A CA 1
ATOM 547 C C . ASP A 1 72 ? -24.252 -3.960 10.700 1.00 83.94 72 ASP A C 1
ATOM 549 O O . ASP A 1 72 ? -25.275 -4.520 10.312 1.00 83.94 72 ASP A O 1
ATOM 553 N N . HIS A 1 73 ? -23.144 -4.637 11.008 1.00 80.81 73 HIS A N 1
ATOM 554 C CA . HIS A 1 73 ? -22.973 -6.080 10.844 1.00 80.81 73 HIS A CA 1
ATOM 555 C C . HIS A 1 73 ? -23.544 -6.917 12.011 1.00 80.81 73 HIS A C 1
ATOM 557 O O . HIS A 1 73 ? -23.439 -8.143 12.012 1.00 80.81 73 HIS A O 1
ATOM 563 N N . GLY A 1 74 ? -24.162 -6.287 13.019 1.00 83.38 74 GLY A N 1
ATOM 564 C CA . GLY A 1 74 ? -24.751 -6.981 14.173 1.00 83.38 74 GLY A CA 1
ATOM 565 C C . GLY A 1 74 ? -23.735 -7.614 15.136 1.00 83.38 74 GLY A C 1
ATOM 566 O O . GLY A 1 74 ? -24.089 -8.487 15.928 1.00 83.38 74 GLY A O 1
ATOM 567 N N . ILE A 1 75 ? -22.476 -7.182 15.081 1.00 83.44 75 ILE A N 1
ATOM 568 C CA . ILE A 1 75 ? -21.392 -7.606 15.966 1.00 83.44 75 ILE A CA 1
ATOM 569 C C . ILE A 1 75 ? -21.527 -6.883 17.308 1.00 83.44 75 ILE A C 1
ATOM 571 O O . ILE A 1 75 ? -21.428 -5.655 17.403 1.00 83.44 75 ILE A O 1
ATOM 575 N N . ASP A 1 76 ? -21.703 -7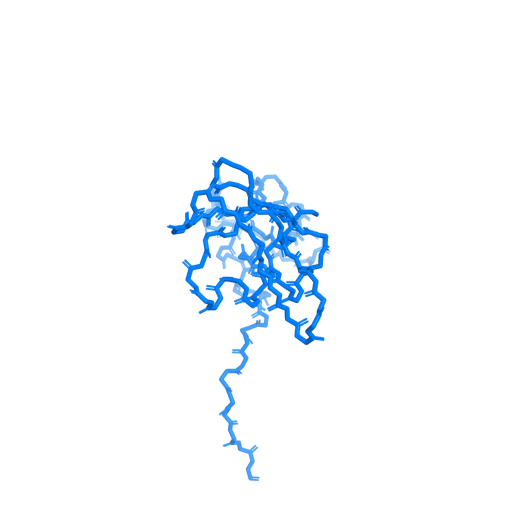.662 18.371 1.00 83.50 76 ASP A N 1
ATOM 576 C CA . ASP A 1 76 ? -21.779 -7.139 19.728 1.00 83.50 76 ASP A CA 1
ATOM 577 C C . ASP A 1 76 ? -20.382 -6.750 20.241 1.00 83.50 76 ASP A C 1
ATOM 579 O O . ASP A 1 76 ? -19.490 -7.581 20.411 1.00 83.50 76 ASP A O 1
ATOM 583 N N . LEU A 1 77 ? -20.189 -5.453 20.485 1.00 80.31 77 LEU A N 1
ATOM 584 C CA . LEU A 1 77 ? -18.975 -4.901 21.092 1.00 80.31 77 LEU A CA 1
ATOM 585 C C . LEU A 1 77 ? -19.168 -4.603 22.587 1.00 80.31 77 LEU A C 1
ATOM 587 O O . LEU A 1 77 ? -18.403 -3.832 23.178 1.00 80.31 77 LEU A O 1
ATOM 591 N N . THR A 1 78 ? -20.200 -5.164 23.217 1.00 81.00 78 THR A N 1
ATOM 592 C CA . THR A 1 78 ? -20.568 -4.829 24.590 1.00 81.00 78 THR A CA 1
ATOM 593 C C . THR A 1 78 ? -19.505 -5.371 25.548 1.00 81.00 78 THR A C 1
ATOM 595 O O . THR A 1 78 ? -19.230 -6.564 25.611 1.00 81.00 78 THR A O 1
ATOM 598 N N . GLY A 1 79 ? -18.835 -4.476 26.281 1.00 80.00 79 GLY A N 1
ATOM 599 C CA . GLY A 1 79 ? -17.694 -4.829 27.139 1.00 80.00 79 GLY A CA 1
ATOM 600 C C . GLY A 1 79 ? -16.329 -4.814 26.440 1.00 80.00 79 GLY A C 1
ATOM 601 O O . GLY A 1 79 ? -15.305 -4.995 27.104 1.00 80.00 79 GLY A O 1
ATOM 602 N N . VAL A 1 80 ? -16.273 -4.524 25.135 1.00 81.62 80 VAL A N 1
ATOM 603 C CA . VAL A 1 80 ? -15.008 -4.274 24.439 1.00 81.62 80 VAL A CA 1
ATOM 604 C C . VAL A 1 80 ? -14.535 -2.853 24.771 1.00 81.62 80 VAL A C 1
ATOM 606 O O . VAL A 1 80 ? -15.260 -1.883 24.538 1.00 81.62 80 VAL A O 1
ATOM 609 N N . PRO A 1 81 ? -13.319 -2.676 25.322 1.00 83.12 81 PRO A N 1
ATOM 610 C CA . PRO A 1 81 ? -12.791 -1.344 25.587 1.00 83.12 81 PRO A CA 1
ATOM 611 C C . PRO A 1 81 ? -12.637 -0.572 24.274 1.00 83.12 81 PRO A C 1
ATOM 613 O O . PRO A 1 81 ? -12.213 -1.145 23.269 1.00 83.12 81 PRO A O 1
ATOM 616 N N . ASN A 1 82 ? -12.932 0.734 24.303 1.00 81.25 82 ASN A N 1
ATOM 617 C CA . ASN A 1 82 ? -12.903 1.629 23.140 1.00 81.25 82 ASN A CA 1
ATOM 618 C C . ASN A 1 82 ? -11.469 1.901 22.638 1.00 81.25 82 ASN A C 1
ATOM 620 O O . ASN A 1 82 ? -10.941 3.011 22.716 1.00 81.25 82 ASN A O 1
ATOM 624 N N . ASN A 1 83 ? -10.811 0.852 22.165 1.00 82.38 83 ASN A N 1
ATOM 625 C CA . ASN A 1 83 ? -9.437 0.825 21.713 1.00 82.38 83 ASN A CA 1
ATOM 626 C C . ASN A 1 83 ? -9.407 0.125 20.355 1.00 82.38 83 ASN A C 1
ATOM 628 O O . ASN A 1 83 ? -9.869 -1.011 20.238 1.00 82.38 83 ASN A O 1
ATOM 632 N N . LYS A 1 84 ? -8.841 0.799 19.347 1.00 79.12 84 LYS A N 1
ATOM 633 C CA . LYS A 1 84 ? -8.790 0.349 17.951 1.00 79.12 84 LYS A CA 1
ATOM 634 C C . LYS A 1 84 ? -8.436 -1.128 17.819 1.00 79.12 84 LYS A C 1
ATOM 636 O O . LYS A 1 84 ? -9.161 -1.879 17.183 1.00 79.12 84 LYS A O 1
ATOM 641 N N . GLY A 1 85 ? -7.349 -1.550 18.466 1.00 80.12 85 GLY A N 1
ATOM 642 C CA . GLY A 1 85 ? -6.866 -2.927 18.362 1.00 80.12 85 GLY A CA 1
ATOM 643 C C . GLY A 1 85 ? -7.819 -3.956 18.975 1.00 80.12 85 GLY A C 1
ATOM 644 O O . GLY A 1 85 ? -7.895 -5.077 18.490 1.00 80.12 85 GLY A O 1
ATOM 645 N N . LYS A 1 86 ? -8.568 -3.581 20.018 1.00 84.12 86 LYS A N 1
ATOM 646 C CA . LYS A 1 86 ? -9.520 -4.470 20.700 1.00 84.12 86 LYS A CA 1
ATOM 647 C C . LYS A 1 86 ? -10.835 -4.580 19.936 1.00 84.12 86 LYS A C 1
ATOM 649 O O . LYS A 1 86 ? -11.331 -5.687 19.776 1.00 84.12 86 LYS A O 1
ATOM 654 N N . ILE A 1 87 ? -11.343 -3.460 19.427 1.00 84.62 87 ILE A N 1
ATOM 655 C CA . ILE A 1 87 ? -12.542 -3.426 18.580 1.00 84.62 87 ILE A CA 1
ATOM 656 C C . ILE A 1 87 ? -12.296 -4.225 17.299 1.00 84.62 87 ILE A C 1
ATOM 658 O O . ILE A 1 87 ? -13.089 -5.086 16.944 1.00 84.62 87 ILE A O 1
ATOM 662 N N . LEU A 1 88 ? -11.156 -3.998 16.647 1.00 83.25 88 LEU A N 1
ATOM 663 C CA . LEU A 1 88 ? -10.791 -4.703 15.424 1.00 83.25 88 LEU A CA 1
ATOM 664 C C . LEU A 1 88 ? -10.607 -6.208 15.662 1.00 83.25 88 LEU A C 1
ATOM 666 O O . LEU A 1 88 ? -11.066 -7.007 14.856 1.00 83.25 88 LEU A O 1
ATOM 670 N N . ALA A 1 89 ? -10.006 -6.607 16.788 1.00 81.44 89 ALA A N 1
ATOM 671 C CA . ALA A 1 89 ? -9.918 -8.017 17.165 1.00 81.44 89 ALA A CA 1
ATOM 672 C C . ALA A 1 89 ? -11.297 -8.650 17.427 1.00 81.44 89 ALA A C 1
ATOM 674 O O . ALA A 1 89 ? -11.506 -9.797 17.049 1.00 81.44 89 ALA A O 1
ATOM 675 N N . ALA A 1 90 ? -12.229 -7.917 18.044 1.00 83.12 90 ALA A N 1
ATOM 676 C CA . ALA A 1 90 ? -13.592 -8.392 18.280 1.00 83.12 90 ALA A CA 1
ATOM 677 C C . ALA A 1 90 ? -14.373 -8.559 16.967 1.00 83.12 90 ALA A C 1
ATOM 679 O O . ALA A 1 90 ? -15.019 -9.582 16.776 1.00 83.12 90 ALA A O 1
ATOM 680 N N . ILE A 1 91 ? -14.241 -7.608 16.036 1.00 83.38 91 ILE A N 1
ATOM 681 C CA . ILE A 1 91 ? -14.842 -7.704 14.698 1.00 83.38 91 ILE A CA 1
ATOM 682 C C . ILE A 1 91 ? 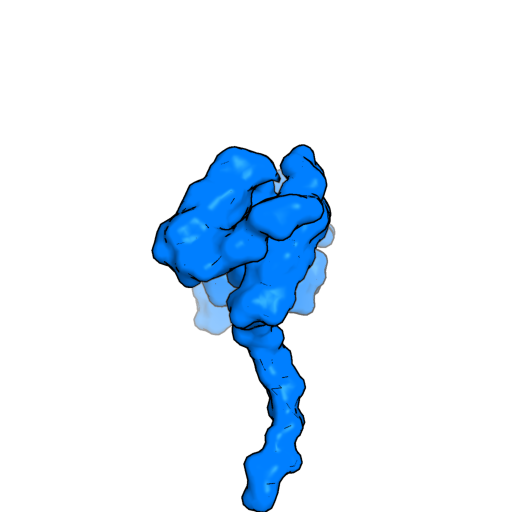-14.257 -8.895 13.937 1.00 83.38 91 ILE A C 1
ATOM 684 O O . ILE A 1 91 ? -15.006 -9.741 13.466 1.00 83.38 91 ILE A O 1
ATOM 688 N N . ARG A 1 92 ? -12.924 -9.035 13.905 1.00 78.44 92 ARG A N 1
ATOM 689 C CA . ARG A 1 92 ? -12.243 -10.160 13.240 1.00 78.44 92 ARG A CA 1
ATOM 690 C C . ARG A 1 92 ? -12.541 -11.530 13.852 1.00 78.44 92 ARG A C 1
ATOM 692 O O . ARG A 1 92 ? -12.338 -12.536 13.184 1.00 78.44 92 ARG A O 1
ATOM 699 N N . ALA A 1 93 ? -12.958 -11.589 15.117 1.00 79.12 93 ALA A N 1
ATOM 700 C CA . ALA A 1 93 ? -13.353 -12.844 15.751 1.00 79.12 93 ALA A CA 1
ATOM 701 C C . ALA A 1 93 ? -14.703 -13.360 15.228 1.00 79.12 93 ALA A C 1
ATOM 703 O O . ALA A 1 93 ? -14.946 -14.563 15.278 1.00 79.12 93 ALA A O 1
ATOM 704 N N . VAL A 1 94 ? -15.564 -12.460 14.742 1.00 79.88 94 VAL A N 1
ATOM 705 C CA . VAL A 1 94 ? -16.885 -12.790 14.190 1.00 79.88 94 VAL A CA 1
ATOM 706 C C . VAL A 1 94 ? -16.834 -12.866 12.667 1.00 79.88 94 VAL A C 1
ATOM 708 O O . VAL A 1 94 ? -17.316 -13.833 12.086 1.00 79.88 94 VAL A O 1
ATOM 711 N N . GLU A 1 95 ? -16.194 -11.886 12.033 1.00 71.12 95 GLU A N 1
ATOM 712 C CA . GLU A 1 95 ? -15.962 -11.828 10.591 1.00 71.12 95 GLU A CA 1
ATOM 713 C C . GLU A 1 95 ? -14.457 -11.838 10.306 1.00 71.12 95 GLU A C 1
ATOM 715 O O . GLU A 1 95 ? -13.833 -10.784 10.118 1.00 71.12 95 GLU A O 1
ATOM 720 N N . PRO A 1 96 ? -13.830 -13.026 10.310 1.00 61.19 96 PRO A N 1
ATOM 721 C CA . PRO A 1 96 ? -12.467 -13.150 9.833 1.00 61.19 96 PRO A CA 1
ATOM 722 C C . PRO A 1 96 ? -12.446 -12.785 8.347 1.00 61.19 96 PRO A C 1
ATOM 724 O O . PRO A 1 96 ? -13.290 -13.238 7.573 1.00 61.19 96 PRO A O 1
ATOM 727 N N . LEU A 1 97 ? -11.475 -11.965 7.937 1.00 58.62 97 LEU A N 1
ATOM 728 C CA . LEU A 1 97 ? -11.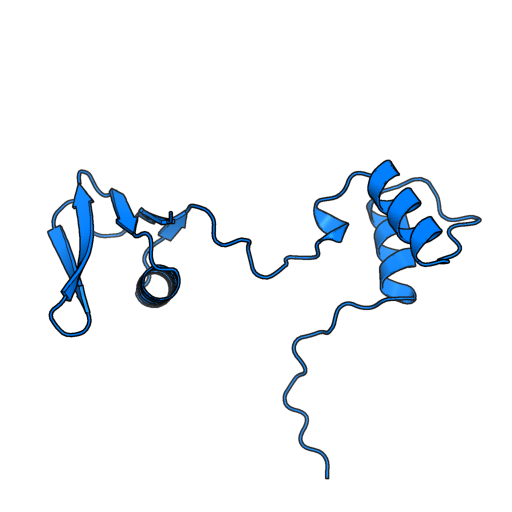216 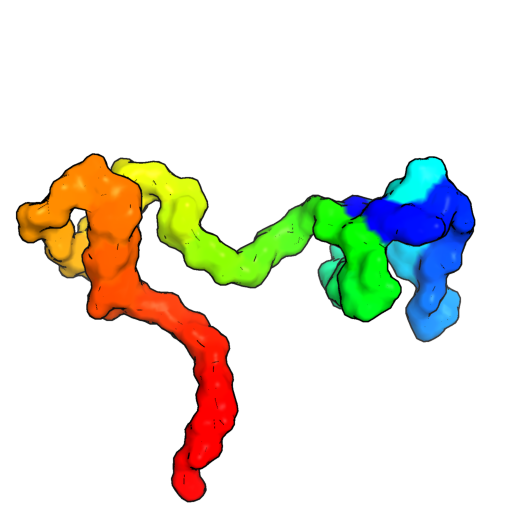-11.771 6.513 1.00 58.62 97 LEU A CA 1
ATOM 729 C C . LEU A 1 97 ? -11.052 -13.141 5.849 1.00 58.62 97 LEU A C 1
ATOM 731 O O . LEU A 1 97 ? -10.455 -14.021 6.481 1.00 58.62 97 LEU A O 1
ATOM 735 N N . PRO A 1 98 ? -11.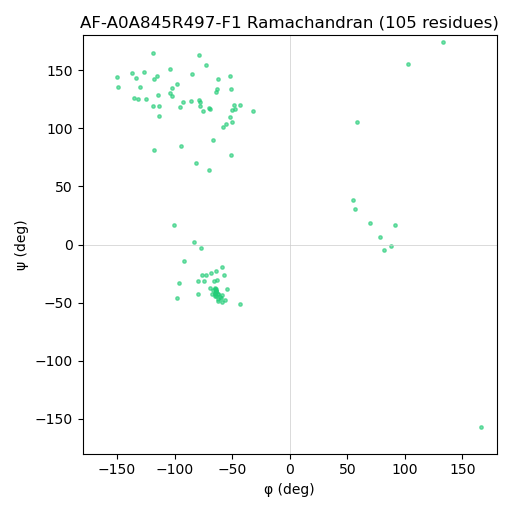491 -13.316 4.589 1.00 46.78 98 PRO A N 1
ATOM 736 C CA . PRO A 1 98 ? -11.037 -14.446 3.806 1.00 46.78 98 PRO A CA 1
ATOM 737 C C . PRO A 1 98 ? -9.515 -14.335 3.748 1.00 46.78 98 PRO A C 1
ATOM 739 O O . PRO A 1 98 ? -8.946 -13.503 3.037 1.00 46.78 98 PRO A O 1
ATOM 742 N N . THR A 1 99 ? -8.838 -15.128 4.572 1.00 47.19 99 THR A N 1
ATOM 743 C CA . THR A 1 99 ? -7.443 -15.455 4.338 1.00 47.19 99 THR A CA 1
ATOM 744 C C . THR A 1 99 ? -7.382 -15.936 2.895 1.00 47.19 99 THR A C 1
ATOM 746 O O . THR A 1 99 ? -8.263 -16.710 2.517 1.00 47.19 99 THR A O 1
ATOM 749 N N . PRO A 1 100 ? -6.426 -15.486 2.060 1.00 46.16 100 PRO A N 1
ATOM 750 C CA . PRO A 1 100 ? -6.143 -16.223 0.842 1.00 46.16 100 PRO A CA 1
ATOM 751 C C . PRO A 1 100 ? -5.832 -17.635 1.319 1.00 46.16 100 PRO A C 1
ATOM 753 O O . PRO A 1 100 ? -4.812 -17.840 1.977 1.00 46.16 100 PRO A O 1
ATOM 756 N N . GLU A 1 101 ? -6.795 -18.537 1.144 1.00 45.56 101 GLU A N 1
ATOM 757 C CA . GLU A 1 101 ? -6.665 -19.927 1.523 1.00 45.56 101 GLU A CA 1
ATOM 758 C C . GLU A 1 101 ? -5.351 -20.398 0.913 1.00 45.56 101 GLU A C 1
ATOM 760 O O . GLU A 1 101 ? -5.139 -20.356 -0.302 1.00 45.56 101 GLU A O 1
ATOM 765 N N . GLU A 1 102 ? -4.431 -20.756 1.807 1.00 46.09 102 GLU A N 1
ATOM 766 C CA . GLU A 1 102 ? -3.589 -21.916 1.605 1.00 46.09 102 GLU A CA 1
ATOM 767 C C . GLU A 1 102 ? -4.420 -22.934 0.825 1.00 46.09 102 GLU A C 1
ATOM 769 O O . GLU A 1 102 ? -5.463 -23.379 1.297 1.00 46.09 102 GLU A O 1
ATOM 774 N N . ASP A 1 103 ? -3.969 -23.201 -0.398 1.00 40.91 103 ASP A N 1
ATOM 775 C CA . ASP A 1 103 ? -4.321 -24.328 -1.249 1.00 40.91 103 ASP A CA 1
ATOM 776 C C . ASP A 1 103 ? -4.159 -25.616 -0.429 1.00 40.91 103 ASP A C 1
ATOM 778 O O . ASP A 1 103 ? -3.151 -26.316 -0.490 1.00 40.91 103 ASP A O 1
ATOM 782 N N . GLN A 1 104 ? -5.119 -25.881 0.449 1.00 43.50 104 GLN A N 1
ATOM 783 C CA . GLN A 1 104 ? -5.196 -27.098 1.217 1.00 43.50 104 GLN A CA 1
ATOM 784 C C . GLN A 1 104 ? -6.105 -28.017 0.421 1.00 43.50 104 GLN A C 1
ATOM 786 O O . GLN A 1 104 ? -7.316 -28.072 0.616 1.00 43.50 104 GLN A O 1
ATOM 791 N N . GLY A 1 105 ? -5.476 -28.708 -0.531 1.00 46.91 105 GLY A N 1
ATOM 792 C CA . GLY A 1 105 ? -6.058 -29.856 -1.201 1.00 46.91 105 GLY A CA 1
ATOM 793 C C . GLY A 1 105 ? -6.603 -30.850 -0.175 1.00 46.91 105 GLY A C 1
ATOM 794 O O . GLY A 1 105 ? -5.850 -31.561 0.488 1.00 46.91 105 GLY A O 1
ATOM 795 N N . GLY A 1 106 ? -7.922 -30.880 -0.061 1.00 52.94 106 GLY A N 1
ATOM 796 C CA . GLY A 1 106 ? -8.727 -32.035 0.315 1.00 52.94 106 GLY A CA 1
ATOM 797 C C . GLY A 1 106 ? -9.824 -32.126 -0.749 1.00 52.94 106 GLY A C 1
ATOM 798 O O . GLY A 1 106 ? -10.344 -31.099 -1.173 1.00 52.94 106 GLY A O 1
ATOM 799 N N . GLU A 1 107 ? -10.169 -33.276 -1.308 1.00 44.59 107 GLU A N 1
ATOM 800 C CA . GLU A 1 107 ? -10.006 -34.671 -0.888 1.00 44.59 107 GLU A CA 1
ATOM 801 C C . GLU A 1 107 ? -9.836 -35.565 -2.129 1.00 44.59 107 GLU A C 1
ATOM 803 O O . GLU A 1 107 ? -10.365 -35.194 -3.206 1.00 44.59 107 GLU A O 1
#

Sequence (107 aa):
MFKIMGKQRFGAVYRGGKCIVNFRNGVGYTDNADDAEYLKKQGYTVEGKAPAADPDPLAGMTNKELIAYAQDHGIDLTGVPNNKGKILAAIRAVEPLPTPEEDQGGE

Secondary structure (DSSP, 8-state):
-EEEE-S-SSEEEEETTEEEEEEBTTEEEES-HHHHHHHHHTT-EEES----S-S-HHHHS-HHHHHHHHHHTT---TT--S-HHHHHHHHHHHS------------

Foldseek 3Di:
DKKWADDDQFDFDDDPNDTQWGHHRRITDHPDPVSLVVSVVVVIDIDDDPVPPDPPPLLPDALVVLVVVCVVVVQDCVPQPSDSVRSVVSVCVVVPDPDVDDPPDDD

pLDDT: mean 74.48, std 13.76, range [40.91, 86.5]

Solvent-accessible surface area (backbone atoms only — not comparable to full-atom values): 6539 Å² total; per-residue (Å²): 86,33,37,36,33,50,96,54,53,66,55,72,46,68,58,97,88,39,81,58,33,53,30,57,86,23,38,21,52,32,78,51,66,70,58,49,50,51,40,40,76,72,69,33,46,70,45,59,64,60,79,64,82,67,81,46,80,68,73,76,48,50,60,67,54,49,50,50,51,27,56,75,71,70,48,83,61,84,88,55,61,101,39,56,74,52,48,51,51,55,45,41,71,76,57,59,72,86,64,82,71,74,88,70,89,74,132

Mean predicted aligned error: 14.64 Å